Protein AF-A0A0B7C6J1-F1 (afdb_monomer)

Radius of gyration: 14.47 Å; Cα contacts (8 Å, |Δi|>4): 62; chains: 1; bounding box: 31×31×39 Å

InterPro domains:
  IPR024862 Transient receptor potential cation channel subfamily V [PTHR10582] (2-69)

Structure (mmCIF, N/CA/C/O backbone):
data_AF-A0A0B7C6J1-F1
#
_entry.id   AF-A0A0B7C6J1-F1
#
loop_
_atom_site.group_PDB
_atom_site.id
_atom_site.type_symbol
_atom_site.label_atom_id
_atom_site.label_alt_id
_atom_site.label_comp_id
_atom_site.label_asym_id
_atom_site.label_entity_id
_atom_site.label_seq_id
_atom_site.pdbx_PDB_ins_code
_atom_site.Cartn_x
_atom_site.Cartn_y
_atom_site.Cartn_z
_atom_site.occupancy
_atom_site.B_iso_or_equiv
_atom_site.auth_seq_id
_atom_site.auth_comp_id
_atom_site.auth_asym_id
_atom_site.auth_atom_id
_atom_site.pdbx_PDB_model_num
ATOM 1 N N . GLU A 1 1 ? -3.673 -12.356 8.628 1.00 86.19 1 GLU A N 1
ATOM 2 C CA . GLU A 1 1 ? -4.058 -13.193 9.771 1.00 86.19 1 GLU A CA 1
ATOM 3 C C . GLU A 1 1 ? -4.676 -12.344 10.872 1.00 86.19 1 GLU A C 1
ATOM 5 O O . GLU A 1 1 ? -4.259 -11.206 11.064 1.00 86.19 1 GLU A O 1
ATOM 10 N N . VAL A 1 2 ? -5.698 -12.875 11.546 1.00 94.31 2 VAL A N 1
ATOM 11 C CA . VAL A 1 2 ? -6.313 -12.248 12.723 1.00 94.31 2 VAL A CA 1
ATOM 12 C C . VAL A 1 2 ? -5.435 -12.550 13.934 1.00 94.31 2 VAL A C 1
ATOM 14 O O . VAL A 1 2 ? -5.230 -13.712 14.263 1.00 94.31 2 VAL A O 1
ATOM 17 N N . TYR A 1 3 ? -4.921 -11.514 14.590 1.00 95.69 3 TYR A N 1
ATOM 18 C CA . TYR A 1 3 ? -4.071 -11.647 15.771 1.00 95.69 3 TYR A CA 1
ATOM 19 C C . TYR A 1 3 ? -4.893 -11.877 17.038 1.00 95.69 3 TYR A C 1
ATOM 21 O O . TYR A 1 3 ? -4.547 -12.725 17.855 1.00 95.69 3 TYR A O 1
ATOM 29 N N . TRP A 1 4 ? -5.976 -11.116 17.215 1.00 96.94 4 TRP A N 1
ATOM 30 C CA . TRP A 1 4 ? -6.872 -11.247 18.362 1.00 96.94 4 TRP A CA 1
ATOM 31 C C . TRP A 1 4 ? -8.244 -10.620 18.096 1.00 96.94 4 TRP A C 1
ATOM 33 O O . TRP A 1 4 ? -8.421 -9.794 17.195 1.00 96.94 4 TRP A O 1
ATOM 43 N N . LEU A 1 5 ? -9.212 -11.021 18.921 1.00 97.25 5 LEU A N 1
ATOM 44 C CA . LEU A 1 5 ? -10.604 -10.576 18.909 1.00 97.25 5 LEU A CA 1
ATOM 45 C C . LEU A 1 5 ? -11.039 -10.247 20.342 1.00 97.25 5 LEU A C 1
ATOM 47 O O . LEU A 1 5 ? -10.780 -11.029 21.256 1.00 97.25 5 LEU A O 1
ATOM 51 N N . TYR A 1 6 ? -11.713 -9.115 20.543 1.00 96.56 6 TYR A N 1
ATOM 52 C CA . TYR A 1 6 ? -12.329 -8.763 21.825 1.00 96.56 6 TYR A CA 1
ATOM 53 C C . TYR A 1 6 ? -13.678 -8.082 21.597 1.00 96.56 6 TYR A C 1
ATOM 55 O O . TYR A 1 6 ? -13.742 -6.975 21.061 1.00 96.56 6 TYR A O 1
ATOM 63 N N . GLY A 1 7 ? -14.767 -8.742 22.001 1.00 95.44 7 GLY A N 1
ATOM 64 C CA . GLY A 1 7 ? -16.123 -8.262 21.733 1.00 95.44 7 GLY A CA 1
ATOM 65 C C . GLY A 1 7 ? -16.362 -8.083 20.230 1.00 95.44 7 GLY A C 1
ATOM 66 O O . GLY A 1 7 ? -16.344 -9.055 19.481 1.00 95.44 7 GLY A O 1
ATOM 67 N N . ASN A 1 8 ? -16.567 -6.837 19.799 1.00 95.81 8 ASN A N 1
ATOM 68 C CA . ASN A 1 8 ? -16.747 -6.441 18.398 1.00 95.81 8 ASN A CA 1
ATOM 69 C C . ASN A 1 8 ? -15.474 -5.866 17.741 1.00 95.81 8 ASN A C 1
ATOM 71 O O . ASN A 1 8 ? -15.548 -5.345 16.630 1.00 95.81 8 ASN A O 1
ATOM 75 N N . VAL A 1 9 ? -14.318 -5.932 18.407 1.00 95.81 9 VAL A N 1
ATOM 76 C CA . VAL A 1 9 ? -13.041 -5.410 17.900 1.00 95.81 9 VAL A CA 1
ATOM 77 C C . VAL A 1 9 ? -12.173 -6.553 17.383 1.00 95.81 9 VAL A C 1
ATOM 79 O O . VAL A 1 9 ? -11.976 -7.553 18.074 1.00 95.81 9 VAL A O 1
ATOM 82 N N . THR A 1 10 ? -11.631 -6.382 16.175 1.00 96.19 10 THR A N 1
ATOM 83 C CA . THR A 1 10 ? -10.723 -7.337 15.521 1.00 96.19 10 THR A CA 1
ATOM 84 C C . THR A 1 10 ? -9.389 -6.671 15.218 1.00 96.19 10 THR A C 1
ATOM 86 O O . THR A 1 10 ? -9.361 -5.600 14.616 1.00 96.19 10 THR A O 1
ATOM 89 N N . SER A 1 11 ? -8.286 -7.329 15.576 1.00 94.75 11 SER A N 1
ATOM 90 C CA . SER A 1 11 ? -6.947 -6.972 15.107 1.00 94.75 11 SER A CA 1
ATOM 91 C C . SER A 1 11 ? -6.471 -8.007 14.099 1.00 94.75 11 SER A C 1
ATOM 93 O O . SER A 1 11 ? -6.432 -9.198 14.401 1.00 94.75 11 SER A O 1
ATOM 95 N N . ALA A 1 12 ? -6.113 -7.561 12.898 1.00 93.75 12 ALA A N 1
ATOM 96 C CA . ALA A 1 12 ? -5.610 -8.416 11.834 1.00 93.75 12 ALA A CA 1
ATOM 97 C C . ALA A 1 12 ? -4.505 -7.704 11.051 1.00 93.75 12 ALA A C 1
ATOM 99 O O . ALA A 1 12 ? -4.555 -6.490 10.868 1.00 93.75 12 ALA A O 1
ATOM 100 N N . GLY A 1 13 ? -3.526 -8.467 10.577 1.00 91.06 13 GLY A N 1
ATOM 101 C CA . GLY A 1 13 ? -2.474 -7.994 9.682 1.00 91.06 13 GLY A CA 1
ATOM 102 C C . GLY A 1 13 ? -2.527 -8.744 8.363 1.00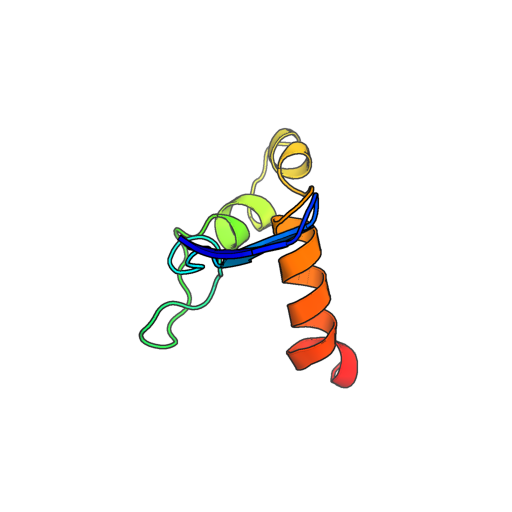 91.06 13 GLY A C 1
ATOM 103 O O . GLY A 1 13 ? -2.687 -9.963 8.351 1.00 91.06 13 GLY A O 1
ATOM 104 N N . TYR A 1 14 ? -2.388 -8.040 7.248 1.00 88.31 14 TYR A N 1
ATOM 105 C CA . TYR A 1 14 ? -2.335 -8.638 5.915 1.00 88.31 14 TYR A CA 1
ATOM 106 C C . TYR A 1 14 ? -0.967 -8.349 5.291 1.00 88.31 14 TYR A C 1
ATOM 108 O O . TYR A 1 14 ? -0.430 -7.260 5.508 1.00 88.31 14 TYR A O 1
ATOM 116 N N . PRO A 1 15 ? -0.368 -9.312 4.569 1.00 90.56 15 PRO A N 1
ATOM 117 C CA . PRO A 1 15 ? 0.936 -9.109 3.950 1.00 90.56 15 PRO A CA 1
ATOM 118 C C . PRO A 1 15 ? 0.864 -8.014 2.881 1.00 90.56 15 PRO A C 1
ATOM 120 O O . PRO A 1 15 ? -0.117 -7.920 2.147 1.00 90.56 15 PRO A O 1
ATOM 123 N N . LEU A 1 16 ? 1.925 -7.210 2.780 1.00 92.38 16 LEU A N 1
ATOM 124 C CA . LEU A 1 16 ? 2.030 -6.112 1.811 1.00 92.38 16 LEU A CA 1
ATOM 125 C C . LEU A 1 16 ? 2.865 -6.463 0.567 1.00 92.38 16 LEU A C 1
ATOM 127 O O . LEU A 1 16 ? 3.072 -5.593 -0.270 1.00 92.38 16 LEU A O 1
ATOM 131 N N . THR A 1 17 ? 3.334 -7.708 0.433 1.00 89.69 17 THR A N 1
ATOM 132 C CA . THR A 1 17 ? 4.339 -8.153 -0.555 1.00 89.69 17 THR A CA 1
ATOM 133 C C . THR A 1 17 ? 4.036 -7.752 -2.005 1.00 89.69 17 THR A C 1
ATOM 135 O O . THR A 1 17 ? 4.953 -7.345 -2.714 1.00 89.69 17 THR A O 1
ATOM 138 N N . ASP A 1 18 ? 2.762 -7.773 -2.406 1.00 92.50 18 ASP A N 1
ATOM 139 C CA . ASP A 1 18 ? 2.315 -7.389 -3.758 1.00 92.50 18 ASP A CA 1
ATOM 140 C C . ASP A 1 18 ? 1.413 -6.147 -3.758 1.00 92.50 18 ASP A C 1
ATOM 142 O O . ASP A 1 18 ? 0.846 -5.761 -4.777 1.00 92.50 18 ASP A O 1
ATOM 146 N N . ILE A 1 19 ? 1.259 -5.508 -2.599 1.00 94.88 19 ILE A N 1
ATOM 147 C CA . ILE A 1 19 ? 0.473 -4.281 -2.446 1.00 94.88 19 ILE A CA 1
ATOM 148 C C . ILE A 1 19 ? 1.409 -3.079 -2.452 1.00 94.88 19 ILE A C 1
ATOM 150 O O . ILE A 1 19 ? 1.115 -2.081 -3.101 1.00 94.88 19 ILE A O 1
ATOM 154 N N . ASP A 1 20 ? 2.535 -3.174 -1.748 1.00 94.94 20 ASP A N 1
ATOM 155 C CA . ASP A 1 20 ? 3.507 -2.101 -1.622 1.00 94.94 20 ASP A CA 1
ATOM 156 C C . ASP A 1 20 ? 4.502 -2.068 -2.800 1.00 94.94 20 ASP A C 1
ATOM 158 O O . ASP A 1 20 ? 4.832 -3.080 -3.406 1.00 94.94 20 ASP A O 1
ATOM 162 N N . THR A 1 21 ? 5.015 -0.883 -3.127 1.00 95.00 21 THR A N 1
ATOM 163 C CA . THR A 1 21 ? 6.045 -0.646 -4.144 1.00 95.00 21 THR A CA 1
ATOM 164 C C . THR A 1 21 ? 7.429 -1.152 -3.752 1.00 95.00 21 THR A C 1
ATOM 166 O O . THR A 1 21 ? 8.316 -1.122 -4.596 1.00 95.00 21 THR A O 1
ATOM 169 N N . ILE A 1 22 ? 7.650 -1.605 -2.516 1.00 91.62 22 ILE A N 1
ATOM 170 C CA . ILE A 1 22 ? 8.944 -2.121 -2.048 1.00 91.62 22 ILE A CA 1
ATOM 171 C C . ILE A 1 22 ? 8.821 -3.628 -1.810 1.00 91.62 22 ILE A C 1
ATOM 173 O O . ILE A 1 22 ? 8.015 -4.072 -0.996 1.00 91.62 22 ILE A O 1
ATOM 177 N N . SER A 1 23 ? 9.636 -4.407 -2.519 1.00 90.81 23 SER A N 1
ATOM 178 C CA . SER A 1 23 ? 9.717 -5.864 -2.378 1.00 90.81 23 SER A CA 1
ATOM 179 C C . SER A 1 23 ? 10.488 -6.288 -1.119 1.00 90.81 23 SER A C 1
ATOM 181 O O . SER A 1 23 ? 11.142 -5.482 -0.455 1.00 90.81 23 SER A O 1
ATOM 183 N N . SER A 1 24 ? 10.475 -7.586 -0.804 1.00 88.31 24 SER A N 1
ATOM 184 C CA . SER A 1 24 ? 11.225 -8.152 0.330 1.00 88.31 24 SER A CA 1
ATOM 185 C C . SER A 1 24 ? 12.746 -7.988 0.220 1.00 88.31 24 SER A C 1
ATOM 187 O O . SER A 1 24 ? 13.433 -8.034 1.239 1.00 88.31 24 SER A O 1
ATOM 189 N N . THR A 1 25 ? 13.276 -7.777 -0.987 1.00 91.00 25 THR A N 1
ATOM 190 C CA . THR A 1 25 ? 14.701 -7.504 -1.230 1.00 91.00 25 THR A CA 1
ATOM 191 C C . THR A 1 25 ? 15.041 -6.013 -1.132 1.00 91.00 25 THR A C 1
ATOM 193 O O . THR A 1 25 ? 16.215 -5.652 -1.170 1.00 91.00 25 THR A O 1
ATOM 196 N N . GLY A 1 26 ? 14.036 -5.142 -0.980 1.00 88.12 26 GLY A N 1
ATOM 197 C CA . GLY A 1 26 ? 14.184 -3.685 -0.974 1.00 88.12 26 GLY A CA 1
ATOM 198 C C . GLY A 1 26 ? 14.158 -3.047 -2.367 1.00 88.12 26 GLY A C 1
ATOM 199 O O . GLY A 1 26 ? 14.188 -1.822 -2.475 1.00 88.12 26 GLY A O 1
ATOM 200 N N . GLU A 1 27 ? 14.074 -3.850 -3.429 1.00 93.75 27 GLU A N 1
ATOM 201 C CA . GLU A 1 27 ? 13.902 -3.363 -4.799 1.00 93.75 27 GLU A CA 1
ATOM 202 C C . GLU A 1 27 ? 12.469 -2.881 -5.043 1.00 93.75 27 GLU A C 1
ATOM 204 O O . GLU A 1 27 ? 11.530 -3.313 -4.366 1.00 93.75 27 GLU A O 1
ATOM 209 N N . ILE A 1 28 ? 12.292 -2.005 -6.036 1.00 93.44 28 ILE A N 1
ATOM 210 C CA . ILE A 1 28 ? 10.964 -1.527 -6.429 1.00 93.44 28 ILE A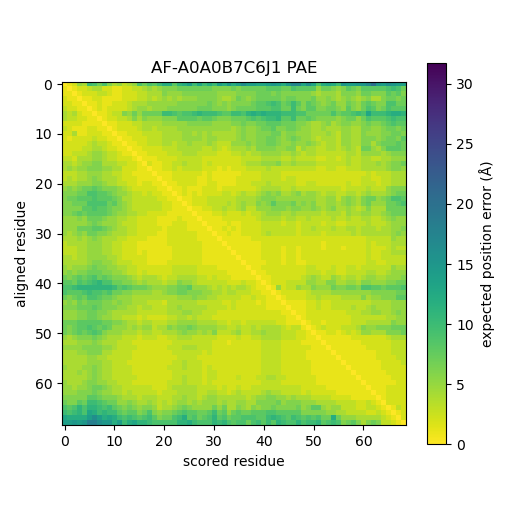 CA 1
ATOM 211 C C . ILE A 1 28 ? 10.195 -2.666 -7.108 1.00 93.44 28 ILE A C 1
ATOM 213 O O . ILE A 1 28 ? 10.616 -3.155 -8.154 1.00 93.44 28 ILE A O 1
ATOM 217 N N . ASN A 1 29 ? 9.043 -3.039 -6.550 1.00 95.25 29 ASN A N 1
ATOM 218 C CA . ASN A 1 29 ? 8.099 -3.958 -7.177 1.00 95.25 29 ASN A CA 1
ATOM 219 C C . ASN A 1 29 ? 7.217 -3.183 -8.172 1.00 95.25 29 ASN A C 1
ATOM 221 O O . ASN A 1 29 ? 6.315 -2.450 -7.764 1.00 95.25 29 ASN A O 1
ATOM 225 N N . MET A 1 30 ? 7.500 -3.321 -9.471 1.00 95.69 30 MET A N 1
ATOM 226 C CA . MET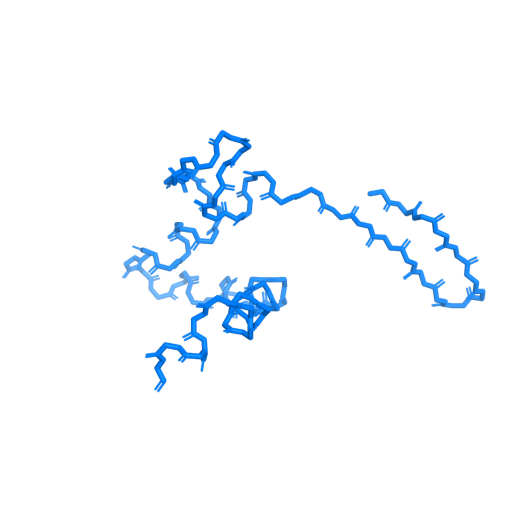 A 1 30 ? 6.719 -2.688 -10.548 1.00 95.69 30 MET A CA 1
ATOM 227 C C . MET A 1 30 ? 5.404 -3.418 -10.850 1.00 95.69 30 MET A C 1
ATOM 229 O O . MET A 1 30 ? 4.552 -2.873 -11.544 1.00 95.69 30 MET A O 1
ATOM 233 N N . ASP A 1 31 ? 5.217 -4.613 -10.298 1.00 95.62 31 ASP A N 1
ATOM 234 C CA . ASP A 1 31 ? 3.991 -5.395 -10.441 1.00 95.62 31 ASP A CA 1
ATOM 235 C C . ASP A 1 31 ? 3.060 -5.226 -9.229 1.00 95.62 31 ASP A C 1
ATOM 237 O O . ASP A 1 31 ? 2.010 -5.865 -9.149 1.00 95.62 31 ASP A O 1
ATOM 241 N N . SER A 1 32 ? 3.417 -4.365 -8.267 1.00 96.19 32 SER A N 1
ATOM 242 C CA . SER A 1 32 ? 2.596 -4.161 -7.078 1.00 96.19 32 SER A CA 1
ATOM 243 C C . SER A 1 32 ? 1.323 -3.380 -7.373 1.00 96.19 32 SER A C 1
ATOM 245 O O . SER A 1 32 ? 1.291 -2.483 -8.222 1.00 96.19 32 SER A O 1
ATOM 247 N N . ALA A 1 33 ? 0.270 -3.667 -6.606 1.00 95.44 33 ALA A N 1
ATOM 248 C CA . ALA A 1 33 ? -1.007 -2.981 -6.735 1.00 95.44 33 ALA A CA 1
ATOM 249 C C . ALA A 1 33 ? -0.838 -1.459 -6.622 1.00 95.44 33 ALA A C 1
ATOM 251 O O . ALA A 1 33 ? -1.338 -0.730 -7.473 1.00 95.44 33 ALA A O 1
ATOM 252 N N . LEU A 1 34 ? -0.082 -0.963 -5.633 1.00 95.56 34 LEU A N 1
ATOM 253 C CA . LEU A 1 34 ? 0.145 0.474 -5.480 1.00 95.56 34 LEU A CA 1
ATOM 254 C C . LEU A 1 34 ? 0.886 1.080 -6.682 1.00 95.56 34 LEU A C 1
ATOM 256 O O . LEU A 1 34 ? 0.533 2.179 -7.110 1.00 95.56 34 LEU A O 1
ATOM 260 N N . TYR A 1 35 ? 1.886 0.387 -7.244 1.00 95.31 35 TYR A N 1
ATOM 261 C CA . TYR A 1 35 ? 2.588 0.870 -8.435 1.00 95.31 35 TYR A CA 1
ATOM 262 C C . TYR A 1 35 ? 1.635 0.976 -9.629 1.00 95.31 35 TYR A C 1
ATOM 264 O O . TYR A 1 35 ? 1.539 2.036 -10.247 1.00 95.31 35 TYR A O 1
ATOM 272 N N . LEU A 1 36 ? 0.906 -0.104 -9.918 1.00 95.81 36 LEU A N 1
ATOM 273 C CA . LEU A 1 36 ? 0.012 -0.202 -11.071 1.00 95.81 36 LEU A CA 1
ATOM 274 C C . LEU A 1 36 ? -1.156 0.784 -10.978 1.00 95.81 36 LEU A C 1
ATOM 276 O O . LEU A 1 36 ? -1.489 1.424 -11.969 1.00 95.81 36 LEU A O 1
ATOM 280 N N . ILE A 1 37 ? -1.737 0.960 -9.789 1.00 95.25 37 ILE A N 1
ATOM 281 C CA . ILE A 1 37 ? -2.828 1.915 -9.560 1.00 95.25 37 ILE A CA 1
ATOM 282 C C . ILE A 1 37 ? -2.350 3.351 -9.789 1.00 95.25 37 ILE A C 1
ATOM 284 O O . ILE A 1 37 ? -3.038 4.127 -10.442 1.00 95.25 37 ILE A O 1
ATOM 288 N N . VAL A 1 38 ? -1.171 3.724 -9.283 1.00 92.50 38 VAL A N 1
ATOM 289 C CA . VAL A 1 38 ? -0.632 5.086 -9.458 1.00 92.50 38 VAL A CA 1
ATOM 290 C C . VAL A 1 38 ? -0.164 5.334 -10.897 1.00 92.50 38 VAL A C 1
ATOM 292 O O . VAL A 1 38 ? -0.189 6.473 -11.361 1.00 92.50 38 VAL A O 1
ATOM 295 N N . LYS A 1 39 ? 0.282 4.289 -11.603 1.00 94.06 39 LYS A N 1
ATOM 296 C CA . LYS A 1 39 ? 0.733 4.353 -13.002 1.00 94.06 39 LYS A CA 1
ATOM 297 C C . LYS A 1 39 ? -0.365 4.098 -14.031 1.00 94.06 39 LYS A C 1
ATOM 299 O O . LYS A 1 39 ? -0.071 4.165 -15.221 1.00 94.06 39 LYS A O 1
ATOM 304 N N . GLY A 1 40 ? -1.589 3.812 -13.597 1.00 94.19 40 GLY A N 1
ATOM 305 C CA . GLY A 1 40 ? -2.719 3.602 -14.489 1.00 94.19 40 GLY A CA 1
ATOM 306 C C . GLY A 1 40 ? -2.973 4.820 -15.377 1.00 94.19 40 GLY A C 1
ATOM 307 O O . GLY A 1 40 ? -2.814 5.959 -14.951 1.00 94.19 40 GLY A O 1
ATOM 308 N N . GLU A 1 41 ? -3.367 4.570 -16.623 1.00 93.81 41 GLU A N 1
ATOM 309 C CA . GLU A 1 41 ? -3.669 5.630 -17.598 1.00 93.81 41 GLU A CA 1
ATOM 310 C C . GLU A 1 41 ? -5.178 5.840 -17.793 1.00 93.81 41 GLU A C 1
ATOM 312 O O . GLU A 1 41 ? -5.606 6.882 -18.285 1.00 93.81 41 GLU A O 1
ATOM 317 N N . ILE A 1 42 ? -5.995 4.852 -17.416 1.00 94.56 42 ILE A N 1
ATOM 318 C CA . ILE A 1 42 ? -7.456 4.897 -17.553 1.00 94.56 42 ILE A CA 1
ATOM 319 C C . ILE A 1 42 ? -8.113 5.343 -16.251 1.00 94.56 42 ILE A C 1
ATOM 321 O O . ILE A 1 42 ? -7.795 4.803 -15.202 1.00 94.56 42 ILE A O 1
ATOM 325 N N . GLU A 1 43 ? -9.091 6.248 -16.306 1.00 91.00 43 GLU A N 1
ATOM 326 C CA . GLU A 1 43 ? -9.708 6.845 -15.104 1.00 91.00 43 GLU A CA 1
ATOM 327 C C . GLU A 1 43 ? -10.142 5.830 -14.032 1.00 91.00 43 GLU A C 1
ATOM 329 O O . GLU A 1 43 ? -9.999 6.110 -12.846 1.00 91.00 43 GLU A O 1
ATOM 334 N N . GLY A 1 44 ? -10.569 4.623 -14.423 1.00 91.81 44 GLY A N 1
ATOM 335 C CA . GLY A 1 44 ? -10.946 3.557 -13.487 1.00 91.81 44 GLY A CA 1
ATOM 336 C C . GLY A 1 44 ? -9.837 3.117 -12.517 1.00 91.81 44 GLY A C 1
ATOM 337 O O . GLY A 1 44 ? -10.132 2.498 -11.500 1.00 91.81 44 GLY A O 1
ATOM 338 N N . HIS A 1 45 ? -8.566 3.455 -12.769 1.00 93.31 45 HIS A N 1
ATOM 339 C CA . HIS A 1 45 ? -7.492 3.238 -11.796 1.00 93.31 45 HIS A CA 1
ATOM 340 C C . HIS A 1 45 ? -7.709 4.073 -10.516 1.00 93.31 45 HIS A C 1
ATOM 342 O O . HIS A 1 45 ? -7.331 3.645 -9.427 1.00 93.31 45 HIS A O 1
ATOM 348 N N . LEU A 1 46 ? -8.348 5.245 -10.620 1.00 92.38 46 LEU A N 1
ATOM 349 C CA . LEU A 1 46 ? -8.634 6.118 -9.480 1.00 92.38 46 LEU A CA 1
ATOM 350 C C . LEU A 1 46 ? -9.698 5.526 -8.557 1.00 92.38 46 LEU A C 1
ATOM 352 O O . LEU A 1 46 ? -9.620 5.732 -7.350 1.00 92.38 46 LEU A O 1
ATOM 356 N N . ASP A 1 47 ? -10.627 4.726 -9.081 1.00 93.12 47 ASP A N 1
ATOM 357 C CA . ASP A 1 47 ? -11.624 4.026 -8.260 1.00 93.12 47 ASP A CA 1
ATOM 358 C C . ASP A 1 47 ? -10.975 2.990 -7.326 1.00 93.12 47 ASP A C 1
ATOM 360 O O . ASP A 1 47 ? -11.540 2.617 -6.300 1.00 93.12 47 ASP A O 1
ATOM 364 N N . MET A 1 48 ? -9.758 2.541 -7.650 1.00 92.81 48 MET A N 1
ATOM 365 C CA . MET A 1 48 ? -8.965 1.658 -6.793 1.00 92.81 48 MET A CA 1
ATOM 366 C C . MET A 1 48 ? -8.193 2.419 -5.699 1.00 92.81 48 MET A C 1
ATOM 368 O O . MET A 1 48 ? -7.623 1.792 -4.803 1.00 92.81 48 MET A O 1
ATOM 372 N N . MET A 1 49 ? -8.170 3.758 -5.740 1.00 90.75 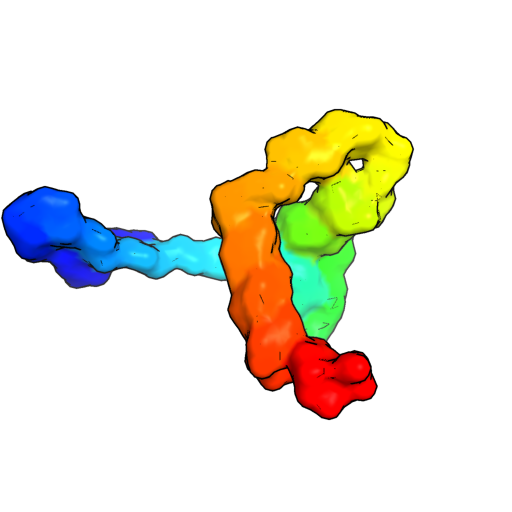49 MET A N 1
ATOM 373 C CA . MET A 1 49 ? -7.545 4.628 -4.736 1.00 90.75 49 MET A CA 1
ATOM 374 C C . MET A 1 49 ? -8.500 4.899 -3.567 1.00 90.75 49 MET A C 1
ATOM 376 O O . MET A 1 49 ? -8.780 6.046 -3.228 1.00 90.75 49 MET A O 1
ATOM 380 N N . ASP A 1 50 ? -8.975 3.841 -2.915 1.00 88.88 50 ASP A N 1
ATOM 381 C CA . ASP A 1 50 ? -9.738 3.938 -1.668 1.00 88.88 50 ASP A CA 1
ATOM 382 C C . ASP A 1 50 ? -9.308 2.840 -0.677 1.00 88.88 50 ASP A C 1
ATOM 384 O O . ASP A 1 50 ? -8.547 1.919 -0.998 1.00 88.88 50 ASP A O 1
ATOM 388 N N . GLY A 1 51 ? -9.742 2.964 0.576 1.00 91.12 51 GLY A N 1
ATOM 389 C CA . GLY A 1 51 ? -9.471 2.013 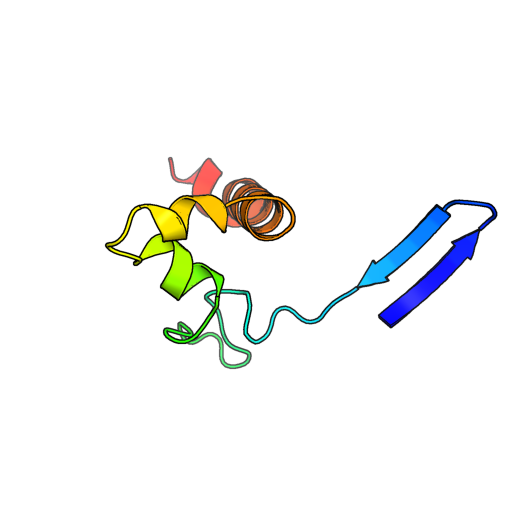1.644 1.00 91.12 51 GLY A CA 1
ATOM 390 C C . GLY A 1 51 ? -7.974 1.835 1.904 1.00 91.12 51 GLY A C 1
ATOM 391 O O . GLY A 1 51 ? -7.268 2.777 2.273 1.00 91.12 51 GLY A O 1
ATOM 392 N N . LEU A 1 52 ? -7.490 0.603 1.731 1.00 90.75 52 LEU A N 1
ATOM 393 C CA . LEU A 1 52 ? -6.122 0.209 2.074 1.00 90.75 52 LEU A CA 1
ATOM 394 C C . LEU A 1 52 ? -5.057 1.004 1.304 1.00 90.75 52 LEU A C 1
ATOM 396 O O . LEU A 1 52 ? -4.025 1.342 1.878 1.00 90.75 52 LEU A O 1
ATOM 400 N N . ILE A 1 53 ? -5.295 1.316 0.026 1.00 94.06 53 ILE A N 1
ATOM 401 C CA . ILE A 1 53 ? -4.307 1.986 -0.835 1.00 94.06 53 ILE A CA 1
ATOM 402 C C . ILE A 1 53 ? -4.035 3.410 -0.341 1.00 94.06 53 ILE A C 1
ATOM 404 O O . ILE A 1 53 ? -2.879 3.813 -0.186 1.00 94.06 53 ILE A O 1
ATOM 408 N N . VAL A 1 54 ? -5.093 4.151 -0.008 1.00 93.94 54 VAL A N 1
ATOM 409 C CA . VAL A 1 54 ? -4.979 5.504 0.554 1.00 93.94 54 VAL A CA 1
ATOM 410 C C . VAL A 1 54 ? -4.344 5.469 1.941 1.00 93.94 54 VAL A C 1
ATOM 412 O O . VAL A 1 54 ? -3.461 6.278 2.221 1.00 93.94 54 VAL A O 1
ATOM 415 N N . GLN A 1 55 ? -4.737 4.520 2.796 1.00 93.56 55 GLN A N 1
ATOM 416 C CA . GLN A 1 55 ? -4.126 4.355 4.119 1.00 93.56 55 GLN A CA 1
ATOM 417 C C . GLN A 1 55 ? -2.618 4.092 4.012 1.00 93.56 55 GLN A C 1
ATOM 419 O O . GLN A 1 55 ? -1.827 4.740 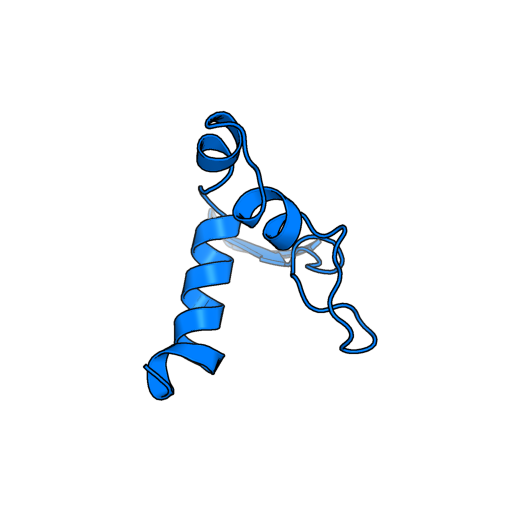4.697 1.00 93.56 55 GLN A O 1
ATOM 424 N N . LEU A 1 56 ? -2.200 3.208 3.103 1.00 94.00 56 LEU A N 1
ATOM 425 C CA . LEU A 1 56 ? -0.790 2.901 2.873 1.00 94.00 56 LEU A CA 1
ATOM 426 C C . LEU A 1 56 ? -0.006 4.131 2.386 1.00 94.00 56 LEU A C 1
ATOM 428 O O . LEU A 1 56 ? 1.097 4.390 2.871 1.00 94.00 56 LEU A O 1
ATOM 432 N N . LEU A 1 57 ? -0.574 4.918 1.467 1.00 93.56 57 LEU A N 1
ATOM 433 C CA . LEU A 1 57 ? 0.030 6.170 0.999 1.00 93.56 57 LEU A CA 1
ATOM 434 C C . LEU A 1 57 ? 0.166 7.207 2.119 1.00 9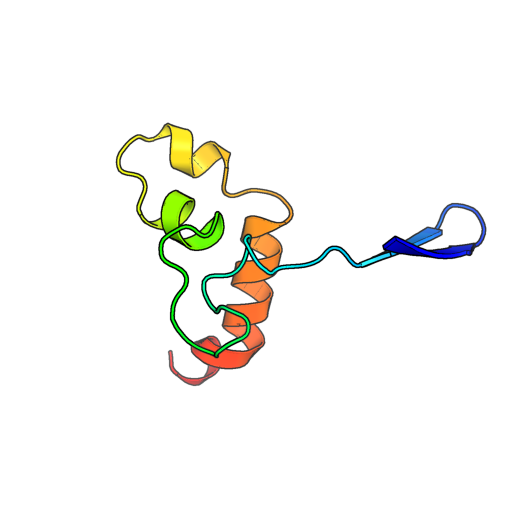3.56 57 LEU A C 1
ATOM 436 O O . LEU A 1 57 ? 1.207 7.856 2.221 1.00 93.56 57 LEU A O 1
ATOM 440 N N . GLN A 1 58 ? -0.847 7.348 2.975 1.00 94.56 58 GLN A N 1
ATOM 441 C CA . GLN A 1 58 ? -0.811 8.268 4.113 1.00 94.56 58 GLN A CA 1
ATOM 442 C C . GLN A 1 58 ? 0.276 7.891 5.120 1.00 94.56 58 GLN A C 1
ATOM 444 O O . GLN A 1 58 ? 1.015 8.764 5.576 1.00 94.56 58 GLN A O 1
ATOM 449 N N . GLU A 1 59 ? 0.408 6.607 5.450 1.00 94.44 59 GLU A N 1
ATOM 450 C CA . GLU A 1 59 ? 1.459 6.145 6.359 1.00 94.44 59 GLU A CA 1
ATOM 451 C C . GLU A 1 59 ? 2.849 6.344 5.743 1.00 94.44 59 GLU A C 1
ATOM 453 O O . GLU A 1 59 ? 3.732 6.912 6.383 1.00 94.44 59 GLU A O 1
ATOM 458 N N . LYS A 1 60 ? 3.034 6.027 4.456 1.00 92.88 60 LYS A N 1
ATOM 459 C CA . LYS A 1 60 ? 4.293 6.314 3.749 1.00 92.88 60 LYS A CA 1
ATOM 460 C C . LYS A 1 60 ? 4.633 7.794 3.704 1.00 92.88 60 LYS A C 1
ATOM 462 O O . LYS A 1 60 ? 5.800 8.154 3.866 1.00 92.88 60 LYS A O 1
ATOM 467 N N . TRP A 1 61 ? 3.634 8.645 3.481 1.00 95.06 61 TRP A N 1
ATOM 468 C CA . TRP A 1 61 ? 3.812 10.087 3.530 1.00 95.06 61 TRP A CA 1
ATOM 469 C C . TRP A 1 61 ? 4.339 10.504 4.900 1.00 95.06 61 TRP A C 1
ATOM 471 O O . TRP A 1 61 ? 5.405 11.105 4.973 1.00 95.06 61 TRP A O 1
ATOM 481 N N . LYS A 1 62 ? 3.674 10.108 5.989 1.00 96.06 62 LYS A N 1
ATOM 482 C CA . LYS A 1 62 ? 4.107 10.442 7.355 1.00 96.06 62 LYS A CA 1
ATOM 483 C C . LYS A 1 62 ? 5.504 9.912 7.684 1.00 96.06 62 LYS A C 1
ATOM 485 O O . LYS A 1 62 ? 6.254 10.595 8.369 1.00 96.06 62 LYS A O 1
ATOM 490 N N . THR A 1 63 ? 5.851 8.708 7.232 1.00 93.38 63 THR A N 1
ATOM 491 C CA . THR A 1 63 ? 7.114 8.057 7.607 1.00 93.38 63 THR A CA 1
ATOM 492 C C . THR A 1 63 ? 8.305 8.503 6.758 1.00 93.38 63 THR A C 1
ATOM 494 O O . THR A 1 63 ? 9.383 8.718 7.305 1.00 93.38 63 THR A O 1
ATOM 497 N N . PHE A 1 64 ? 8.145 8.633 5.437 1.00 88.75 64 PHE A N 1
ATOM 498 C CA . PHE A 1 64 ? 9.282 8.750 4.512 1.00 88.75 64 PHE A CA 1
ATOM 499 C C . PHE A 1 64 ? 9.315 10.048 3.699 1.00 88.75 64 PHE A C 1
ATOM 501 O O . PHE A 1 64 ? 10.401 10.544 3.405 1.00 88.75 64 PHE A O 1
ATOM 508 N N . ALA A 1 65 ? 8.160 10.585 3.292 1.00 89.56 65 ALA A N 1
ATOM 509 C CA . ALA A 1 65 ? 8.110 11.673 2.308 1.00 89.56 65 ALA A CA 1
ATOM 510 C C . ALA A 1 65 ? 7.778 13.045 2.914 1.00 89.56 65 ALA A C 1
ATOM 512 O O . ALA A 1 65 ? 8.345 14.045 2.492 1.00 89.56 65 ALA A O 1
ATOM 513 N N . GLY A 1 66 ? 6.921 13.106 3.930 1.00 91.94 66 GLY A N 1
ATOM 514 C CA . GLY A 1 66 ? 6.378 14.349 4.482 1.00 91.94 66 GLY A CA 1
ATOM 515 C C . GLY A 1 66 ? 7.381 15.209 5.250 1.00 91.94 66 GLY A C 1
ATOM 516 O O . GLY A 1 66 ? 7.093 16.359 5.531 1.00 91.94 66 GLY A O 1
ATOM 517 N N . PHE A 1 67 ? 8.563 14.682 5.582 1.00 92.12 67 PHE A N 1
ATOM 518 C CA . PHE A 1 67 ? 9.672 15.495 6.105 1.00 92.12 67 PHE A CA 1
ATOM 519 C C . PHE A 1 67 ? 10.541 16.103 4.998 1.00 92.12 67 PHE A C 1
ATOM 521 O O . PHE A 1 67 ? 11.349 16.990 5.261 1.00 92.12 67 PHE A O 1
ATOM 528 N N . ARG A 1 68 ? 10.435 15.578 3.772 1.00 89.44 68 ARG A N 1
ATOM 529 C CA . ARG A 1 68 ? 11.230 16.002 2.617 1.00 89.44 68 ARG A CA 1
ATOM 530 C C . ARG A 1 68 ? 10.542 17.106 1.807 1.00 89.44 68 ARG A C 1
ATOM 532 O O . ARG A 1 68 ? 11.240 17.827 1.097 1.00 89.44 68 ARG A O 1
ATOM 539 N N . PHE A 1 69 ? 9.218 17.203 1.891 1.00 85.25 69 PHE A N 1
ATOM 540 C CA . PHE A 1 69 ? 8.370 18.139 1.151 1.00 85.25 69 PHE A CA 1
ATOM 541 C C . PHE A 1 69 ? 7.589 19.020 2.121 1.00 85.25 69 PHE A C 1
AT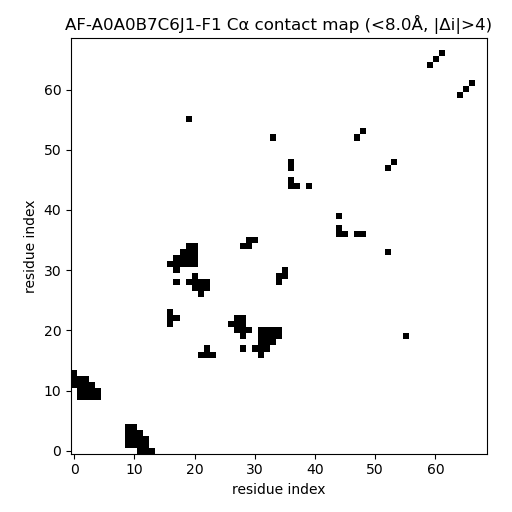OM 543 O O . PHE A 1 69 ? 7.405 20.210 1.789 1.00 85.25 69 PHE A O 1
#

Mean predicted aligned error: 3.98 Å

Solvent-accessible surface area (backbone atoms only — not comparable to full-atom values): 4218 Å² total; per-residu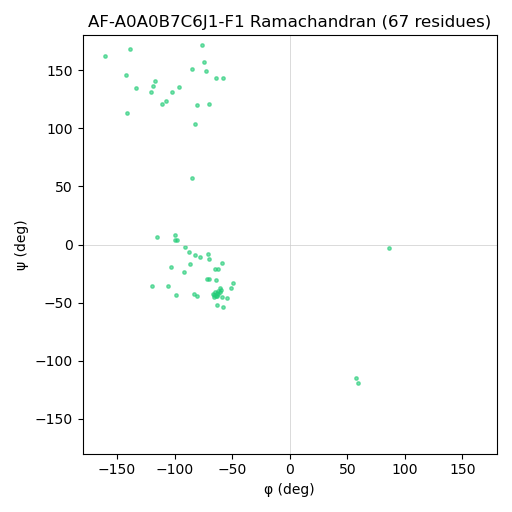e (Å²): 88,75,77,52,77,56,96,94,46,76,44,68,54,76,87,49,69,57,42,36,44,53,32,98,86,68,48,76,31,76,84,6,50,50,36,46,42,75,67,47,88,54,75,72,31,59,74,61,62,46,70,67,54,45,52,52,52,52,51,45,31,70,75,72,45,60,87,78,108

pLDDT: mean 93.08, std 2.63, range [85.25, 97.25]

Sequence (69 aa):
EVYWLYGNVTSAGYPLTDIDTISSTGEINMDSALYLIVKGEIEGHLDMMDGLIVQLLQEKWKTFAGFRF

Foldseek 3Di:
DWPDDDDPDTDDDDDCQQADLQHPVRHGDCNHLLNCLVVDPDPVSVVVCDDPSVVVVVVCCVPPNVVVD

Secondary structure (DSSP, 8-state):
-EEEEETTEEEE----TTTSSB-TTSSB-TTSHHHHHHH--STHHHHTSSTHHHHHHHHHIIIIITTT-

Organism: NCBI:txid1028688